Protein AF-A0A821Z5C5-F1 (afdb_monomer_lite)

Organism: NCBI:txid392032

Sequence (138 aa):
SISVCPSSFTCKLNCHLGYRTDSNGCLLCECQSCPPMEQCNKNCPSGYLKDLFGCNICECSDQCPPFSCGLLCPADVGFAKSADDCPLCQCATAKSKPTEYTTSCQSDVHCPPGFRCLNDARNVPMCQAGIIYMIQSL

Structure (mmCIF, N/CA/C/O backbone):
data_AF-A0A821Z5C5-F1
#
_entry.id   AF-A0A821Z5C5-F1
#
loop_
_atom_site.group_PDB
_atom_site.id
_atom_site.type_symbol
_atom_site.label_atom_id
_atom_site.label_alt_id
_atom_site.label_comp_id
_atom_site.label_asym_id
_atom_site.label_entity_id
_atom_site.label_seq_id
_atom_site.pdbx_PDB_ins_code
_atom_site.Cartn_x
_atom_site.Cartn_y
_atom_site.Cartn_z
_atom_site.occupancy
_atom_site.B_iso_or_equiv
_atom_site.auth_seq_id
_atom_site.auth_comp_id
_atom_site.auth_asym_id
_atom_site.auth_atom_id
_atom_site.pdbx_PDB_model_num
ATOM 1 N N . SER A 1 1 ? 16.615 5.576 -41.209 1.00 50.47 1 SER A N 1
ATOM 2 C CA . SER A 1 1 ? 17.753 5.232 -40.338 1.00 50.47 1 SER A CA 1
ATOM 3 C C . SER A 1 1 ? 17.476 3.910 -39.661 1.00 50.47 1 SER A C 1
ATOM 5 O O . SER A 1 1 ? 16.359 3.724 -39.200 1.00 50.47 1 SER A O 1
ATOM 7 N N . ILE A 1 2 ? 18.440 2.990 -39.667 1.00 63.28 2 ILE A N 1
ATOM 8 C CA . ILE A 1 2 ? 18.353 1.702 -38.966 1.00 63.28 2 ILE A CA 1
ATOM 9 C C . ILE A 1 2 ? 18.843 1.950 -37.537 1.00 63.28 2 ILE A C 1
ATOM 11 O O . ILE A 1 2 ? 19.976 2.397 -37.366 1.00 63.28 2 ILE A O 1
ATOM 15 N N . SER A 1 3 ? 18.000 1.725 -36.530 1.00 71.50 3 SER A N 1
ATOM 16 C CA . SER A 1 3 ? 18.431 1.720 -35.131 1.00 71.50 3 SER A CA 1
ATOM 17 C C . SER A 1 3 ? 19.267 0.465 -34.876 1.00 71.50 3 SER A C 1
ATOM 19 O O . SER A 1 3 ? 18.789 -0.655 -35.041 1.00 71.50 3 SER A O 1
ATOM 21 N N . VAL A 1 4 ? 20.540 0.648 -34.516 1.00 84.12 4 VAL A N 1
ATOM 22 C CA . VAL A 1 4 ? 21.459 -0.450 -34.185 1.00 84.12 4 VAL A CA 1
ATOM 23 C C . VAL A 1 4 ? 21.680 -0.449 -32.680 1.00 84.12 4 VAL A C 1
ATOM 25 O O . VAL A 1 4 ? 22.233 0.506 -32.137 1.00 84.12 4 VAL A O 1
ATOM 28 N N . CYS A 1 5 ? 21.260 -1.522 -32.017 1.00 88.00 5 CYS A N 1
ATOM 29 C CA . CYS A 1 5 ? 21.538 -1.737 -30.601 1.00 88.00 5 CYS A CA 1
ATOM 30 C C . CYS A 1 5 ? 22.897 -2.417 -30.388 1.00 88.00 5 CYS A C 1
ATOM 32 O O . CYS A 1 5 ? 23.381 -3.109 -31.289 1.00 88.00 5 CYS A O 1
ATOM 34 N N . PRO A 1 6 ? 23.516 -2.264 -29.200 1.00 86.12 6 PRO A N 1
ATOM 35 C CA . PRO A 1 6 ? 24.702 -3.031 -28.839 1.00 86.12 6 PRO A CA 1
ATOM 36 C C . PRO A 1 6 ? 24.421 -4.530 -28.976 1.00 86.12 6 PRO A C 1
ATOM 38 O O . PRO A 1 6 ? 23.373 -5.014 -28.555 1.00 86.12 6 PRO A O 1
ATOM 41 N N . SER A 1 7 ? 25.369 -5.277 -29.538 1.00 81.56 7 SER A N 1
ATOM 42 C CA . SER A 1 7 ? 25.236 -6.724 -29.755 1.00 81.56 7 SER A CA 1
ATOM 43 C C . SER A 1 7 ? 25.214 -7.547 -28.461 1.00 81.56 7 SER A C 1
ATOM 45 O O . SER A 1 7 ? 24.877 -8.728 -28.498 1.00 81.56 7 SER A O 1
ATOM 47 N N . SER A 1 8 ? 25.562 -6.944 -27.321 1.00 84.06 8 SER A N 1
ATOM 48 C CA . SER A 1 8 ? 25.522 -7.572 -26.001 1.00 84.06 8 SER A CA 1
ATOM 49 C C . SER A 1 8 ? 25.020 -6.585 -24.947 1.00 84.06 8 SER A C 1
ATOM 51 O O . SER A 1 8 ? 25.458 -5.434 -24.910 1.00 84.06 8 SER A O 1
ATOM 53 N N . PHE A 1 9 ? 24.116 -7.051 -24.084 1.00 86.69 9 PHE A N 1
ATOM 54 C CA . PHE A 1 9 ? 23.588 -6.313 -22.940 1.00 86.69 9 PHE A CA 1
ATOM 55 C C . PHE A 1 9 ? 24.048 -6.988 -21.645 1.00 86.69 9 PHE A C 1
ATOM 57 O O . PHE A 1 9 ? 23.667 -8.123 -21.362 1.00 86.69 9 PHE A O 1
ATOM 64 N N . THR A 1 10 ? 24.849 -6.278 -20.848 1.00 88.25 10 THR A N 1
ATOM 65 C CA . THR A 1 10 ? 25.348 -6.758 -19.551 1.00 88.25 10 THR A CA 1
ATOM 66 C C . THR A 1 10 ? 24.855 -5.831 -18.450 1.00 88.25 10 THR A C 1
ATOM 68 O O . THR A 1 10 ? 25.229 -4.661 -18.408 1.00 88.25 10 THR A O 1
ATOM 71 N N . CYS A 1 11 ? 24.046 -6.353 -17.531 1.00 90.19 11 CYS A N 1
ATOM 72 C CA . CYS A 1 11 ? 23.511 -5.606 -16.397 1.00 90.19 11 CYS A CA 1
ATOM 73 C C . CYS A 1 11 ? 23.491 -6.494 -15.146 1.00 90.19 11 CYS A C 1
ATOM 75 O O . CYS A 1 11 ? 23.236 -7.692 -15.239 1.00 90.19 11 CYS A O 1
ATOM 77 N N . LYS A 1 12 ? 23.792 -5.916 -13.976 1.00 94.00 12 LYS A N 1
ATOM 78 C CA . LYS A 1 12 ? 23.777 -6.629 -12.680 1.00 94.00 12 LYS A CA 1
ATOM 79 C C . LYS A 1 12 ? 22.429 -6.547 -11.960 1.00 94.00 12 LYS A C 1
ATOM 81 O O . LYS A 1 12 ? 22.252 -7.203 -10.937 1.00 94.00 12 LYS A O 1
ATOM 86 N N . LEU A 1 13 ? 21.523 -5.697 -12.439 1.00 94.31 13 LEU A N 1
ATOM 87 C CA . LEU A 1 13 ? 20.205 -5.533 -11.837 1.00 94.31 13 LEU A CA 1
ATOM 88 C C . LEU A 1 13 ? 19.348 -6.770 -12.116 1.00 94.31 13 LEU A C 1
ATOM 90 O O . LEU A 1 13 ? 19.524 -7.440 -13.125 1.00 94.31 13 LEU A O 1
ATOM 94 N N . ASN A 1 14 ? 18.413 -7.061 -11.218 1.00 91.56 14 ASN A N 1
ATOM 95 C CA . ASN A 1 14 ? 17.366 -8.048 -11.444 1.00 91.56 14 ASN A CA 1
ATOM 96 C C . ASN A 1 14 ? 16.025 -7.312 -11.393 1.00 91.56 14 ASN A C 1
ATOM 98 O O . ASN A 1 14 ? 15.555 -6.948 -10.315 1.00 91.56 14 ASN A O 1
ATOM 102 N N . CYS A 1 15 ? 15.464 -7.019 -12.564 1.00 91.50 15 CYS A N 1
ATOM 103 C CA . CYS A 1 15 ? 14.266 -6.199 -12.693 1.00 91.50 15 CYS A CA 1
ATOM 104 C C . CYS A 1 15 ? 13.034 -7.079 -12.931 1.00 91.50 15 CYS A C 1
ATOM 106 O O . CYS A 1 15 ? 12.880 -7.652 -14.007 1.00 91.50 15 CYS A O 1
ATOM 108 N N . HIS A 1 16 ? 12.129 -7.141 -11.951 1.00 88.69 16 HIS A N 1
ATOM 109 C CA . HIS A 1 16 ? 10.900 -7.942 -12.037 1.00 88.69 16 HIS A CA 1
ATOM 110 C C . HIS A 1 16 ? 9.960 -7.491 -13.169 1.00 88.69 16 HIS A C 1
ATOM 112 O O . HIS A 1 16 ? 9.319 -8.317 -13.808 1.00 88.69 16 HIS A O 1
ATOM 118 N N . LEU A 1 17 ?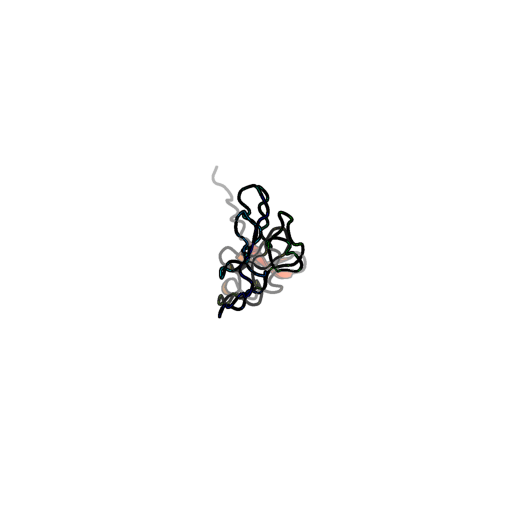 9.929 -6.183 -13.449 1.00 89.62 17 LEU A N 1
ATOM 119 C CA . LEU A 1 17 ? 9.130 -5.570 -14.518 1.00 89.62 17 LEU A CA 1
ATOM 120 C C . LEU A 1 17 ? 9.862 -5.518 -15.872 1.00 89.62 17 LEU A C 1
ATOM 122 O O . LEU A 1 17 ? 9.361 -4.930 -16.826 1.00 89.62 17 LEU A O 1
ATOM 126 N N . GLY A 1 18 ? 11.065 -6.089 -15.955 1.00 90.69 18 GLY A N 1
ATOM 127 C CA . GLY A 1 18 ? 11.957 -5.923 -17.098 1.00 90.69 18 GLY A CA 1
ATOM 128 C C . GLY A 1 18 ? 12.754 -4.615 -17.064 1.00 90.69 18 GLY A C 1
ATOM 129 O O . GLY A 1 18 ? 12.775 -3.889 -16.067 1.00 90.69 18 GLY A O 1
ATOM 130 N N . TYR A 1 19 ? 13.458 -4.340 -18.160 1.00 93.88 19 TYR A N 1
ATOM 131 C CA . TYR A 1 19 ? 14.363 -3.199 -18.304 1.00 93.88 19 TYR A CA 1
ATOM 132 C C . TYR A 1 19 ? 13.751 -2.116 -19.189 1.00 93.88 19 TYR A C 1
ATOM 134 O O . TYR A 1 19 ? 13.005 -2.419 -20.120 1.00 93.88 19 TYR A O 1
ATOM 142 N N . ARG A 1 20 ? 14.110 -0.856 -18.935 1.00 94.56 20 ARG A N 1
ATOM 143 C CA . ARG A 1 20 ? 13.752 0.260 -19.816 1.00 94.56 20 ARG A CA 1
ATOM 144 C C . ARG A 1 20 ? 14.482 0.157 -21.152 1.00 94.56 20 ARG A C 1
ATOM 146 O O . ARG A 1 20 ? 15.555 -0.437 -21.243 1.00 94.56 20 ARG A O 1
ATOM 153 N N . THR A 1 21 ? 13.931 0.811 -22.168 1.00 92.69 21 THR A N 1
ATOM 154 C CA . THR A 1 21 ? 14.574 0.984 -23.473 1.00 92.69 21 THR A CA 1
ATOM 155 C C . THR A 1 21 ? 14.822 2.456 -23.782 1.00 92.69 21 THR A C 1
ATOM 157 O O . THR A 1 21 ? 14.078 3.327 -23.324 1.00 92.69 21 THR A O 1
ATOM 160 N N . ASP A 1 22 ? 15.851 2.740 -24.578 1.00 90.06 22 ASP A N 1
ATOM 161 C CA . ASP A 1 22 ? 16.069 4.062 -25.165 1.00 90.06 22 ASP A CA 1
ATOM 162 C C . ASP A 1 22 ? 15.094 4.349 -26.329 1.00 90.06 22 ASP A C 1
ATOM 164 O O . ASP A 1 22 ? 14.230 3.536 -26.670 1.00 90.06 22 ASP A O 1
ATOM 168 N N . SER A 1 23 ? 15.236 5.515 -26.966 1.00 92.12 23 SER A N 1
ATOM 169 C CA . SER A 1 23 ? 14.416 5.923 -28.118 1.00 92.12 23 SER A CA 1
ATOM 170 C C . SER A 1 23 ? 14.615 5.065 -29.375 1.00 92.12 23 SER A C 1
ATOM 172 O O . SER A 1 23 ? 13.804 5.144 -30.295 1.00 92.12 23 SER A O 1
ATOM 174 N N . ASN A 1 24 ? 15.669 4.250 -29.422 1.00 89.75 24 ASN A N 1
ATOM 175 C CA . ASN A 1 24 ? 15.971 3.321 -30.506 1.00 89.75 24 ASN A CA 1
ATOM 176 C C . ASN A 1 24 ? 15.470 1.894 -30.213 1.00 89.75 24 ASN A C 1
ATOM 178 O O . ASN A 1 24 ? 15.587 1.028 -31.084 1.00 89.75 24 ASN A O 1
ATOM 182 N N . GLY A 1 25 ? 14.910 1.650 -29.020 1.00 89.31 25 GLY A N 1
ATOM 183 C CA . GLY A 1 25 ? 14.450 0.339 -28.556 1.00 89.31 25 GLY A CA 1
ATOM 184 C C . GLY A 1 25 ? 15.536 -0.508 -27.885 1.00 89.31 25 GLY A C 1
ATOM 185 O O . GLY A 1 25 ? 15.314 -1.689 -27.625 1.00 89.31 25 GLY A O 1
ATOM 186 N N . CYS A 1 26 ? 16.706 0.061 -27.597 1.00 92.69 26 CYS A N 1
ATOM 187 C CA . CYS A 1 26 ? 17.820 -0.661 -26.995 1.00 92.69 26 CYS A CA 1
ATOM 188 C C . CYS A 1 26 ? 17.688 -0.705 -25.473 1.00 92.69 26 CYS A C 1
ATOM 190 O O . CYS A 1 26 ? 17.352 0.299 -24.849 1.00 92.69 26 CYS A O 1
ATOM 192 N N . LEU A 1 27 ? 17.968 -1.864 -24.870 1.00 92.56 27 LEU A N 1
ATOM 193 C CA . LEU A 1 27 ? 17.869 -2.059 -23.422 1.00 92.56 27 LEU A CA 1
ATOM 194 C C . LEU A 1 27 ? 18.844 -1.151 -22.663 1.00 92.56 27 LEU A C 1
ATOM 196 O O . LEU A 1 27 ? 20.029 -1.065 -22.986 1.00 92.56 27 LEU A O 1
ATOM 200 N N . LEU A 1 28 ? 18.339 -0.538 -21.602 1.00 93.12 28 LEU A N 1
ATOM 201 C CA . LEU A 1 28 ? 19.092 0.238 -20.627 1.00 93.12 28 LEU A CA 1
ATOM 202 C C . LEU A 1 28 ? 19.243 -0.588 -19.347 1.00 93.12 28 LEU A C 1
ATOM 204 O O . LEU A 1 28 ? 18.351 -1.351 -18.982 1.00 93.12 28 LEU A O 1
ATOM 208 N N . CYS A 1 29 ? 20.358 -0.439 -18.628 1.00 94.31 29 CYS A N 1
ATOM 209 C CA . CYS A 1 29 ? 20.547 -1.077 -17.316 1.00 94.31 29 CYS A CA 1
ATOM 210 C C . CYS A 1 29 ? 19.788 -0.294 -16.227 1.00 94.31 29 CYS A C 1
ATOM 212 O O . CYS A 1 29 ? 20.355 0.171 -15.244 1.00 94.31 29 CYS A O 1
ATOM 214 N N . GLU A 1 30 ? 18.486 -0.126 -16.452 1.00 93.75 30 GLU A N 1
ATOM 215 C CA . GLU A 1 30 ? 17.522 0.583 -15.620 1.00 93.75 30 GLU A CA 1
ATOM 216 C C . GLU A 1 30 ? 16.241 -0.251 -15.568 1.00 93.75 30 GLU A C 1
ATOM 218 O O . GLU A 1 30 ? 15.762 -0.714 -16.605 1.00 93.75 30 GLU A O 1
ATOM 223 N N . CYS A 1 31 ? 15.668 -0.448 -14.380 1.00 94.06 31 CYS A N 1
ATOM 224 C CA . CYS A 1 31 ? 14.430 -1.212 -14.257 1.00 94.06 31 CYS A CA 1
ATOM 225 C C . CYS A 1 31 ? 13.227 -0.415 -14.764 1.00 94.06 31 CYS A C 1
ATOM 227 O O . CYS A 1 31 ? 13.117 0.792 -14.543 1.00 94.06 31 CYS A O 1
ATOM 229 N N . GLN A 1 32 ? 12.304 -1.118 -15.413 1.00 93.44 32 GLN A N 1
ATOM 230 C CA . GLN A 1 32 ? 10.978 -0.595 -15.690 1.00 93.44 32 GLN A CA 1
ATOM 231 C C . GLN A 1 32 ? 10.247 -0.344 -14.364 1.00 93.44 32 GLN A C 1
ATOM 233 O O . GLN A 1 32 ? 10.341 -1.143 -13.431 1.00 93.44 32 GLN A O 1
ATOM 238 N N . SER A 1 33 ? 9.514 0.764 -14.297 1.00 91.75 33 SER A N 1
ATOM 239 C CA . SER A 1 33 ? 8.671 1.127 -13.155 1.00 91.75 33 SER A CA 1
ATOM 240 C C . SER A 1 33 ? 7.200 1.036 -13.539 1.00 91.75 33 SER A C 1
ATOM 242 O O . SER A 1 33 ? 6.850 1.134 -14.721 1.00 91.75 33 SER A O 1
ATOM 244 N N . CYS A 1 34 ? 6.337 0.887 -12.534 1.00 93.25 34 CYS A N 1
ATOM 245 C CA . CYS A 1 34 ? 4.896 0.965 -12.731 1.00 93.25 34 CYS A CA 1
ATOM 246 C C . CYS A 1 34 ? 4.477 2.326 -13.312 1.00 93.25 34 CYS A C 1
ATOM 248 O O . CYS A 1 34 ? 5.109 3.343 -13.002 1.00 93.25 34 CYS A O 1
ATOM 250 N N . PRO A 1 35 ? 3.412 2.365 -14.132 1.00 90.75 35 PRO A N 1
ATOM 251 C CA . PRO A 1 35 ? 2.875 3.615 -14.645 1.00 90.75 35 PRO A CA 1
ATOM 252 C C . PRO A 1 35 ? 2.388 4.524 -13.500 1.00 90.75 35 PRO A C 1
ATOM 254 O O . PRO A 1 35 ? 1.893 4.028 -12.483 1.00 90.75 35 PRO A O 1
ATOM 257 N N . PRO A 1 36 ? 2.526 5.854 -13.641 1.00 91.81 36 PRO A N 1
ATOM 258 C CA . PRO A 1 36 ? 2.082 6.804 -12.628 1.00 91.81 36 PRO A CA 1
ATOM 259 C C . PRO A 1 36 ? 0.552 6.824 -12.507 1.00 91.81 36 PRO A C 1
ATOM 261 O O . PRO A 1 36 ? -0.163 6.683 -13.497 1.00 91.81 36 PRO A O 1
ATOM 264 N N . MET A 1 37 ? 0.050 7.063 -11.293 1.00 92.62 37 MET A N 1
ATOM 265 C CA . MET A 1 37 ? -1.389 7.118 -10.995 1.00 92.62 37 MET A CA 1
ATOM 266 C C . MET A 1 37 ? -1.973 8.538 -10.962 1.00 92.62 37 MET A C 1
ATOM 268 O O . MET A 1 37 ? -3.123 8.702 -10.577 1.00 92.62 37 MET A O 1
ATOM 272 N N . GLU A 1 38 ? -1.226 9.561 -11.384 1.00 92.50 38 GLU A N 1
ATOM 273 C CA . GLU A 1 38 ? -1.620 10.982 -11.290 1.00 92.50 38 GLU A CA 1
ATOM 274 C C . GLU A 1 38 ? -2.973 11.308 -11.955 1.00 92.50 38 GLU A C 1
ATOM 276 O O . GLU A 1 38 ? -3.660 12.239 -11.553 1.00 92.50 38 GLU A O 1
ATOM 281 N N . GLN A 1 39 ? -3.378 10.544 -12.976 1.00 92.50 39 GLN A N 1
ATOM 282 C CA . GLN A 1 39 ? -4.664 10.730 -13.668 1.00 92.50 39 GLN A CA 1
ATOM 283 C C . GLN A 1 39 ? -5.831 9.981 -12.999 1.00 92.50 39 GLN A C 1
ATOM 285 O O . GLN A 1 39 ? -6.973 10.069 -13.455 1.00 92.50 39 GLN A O 1
ATOM 290 N N . CYS A 1 40 ? -5.564 9.218 -11.938 1.00 94.12 40 CYS A N 1
ATOM 291 C CA . CYS A 1 40 ? -6.574 8.470 -11.211 1.00 94.12 40 CYS A CA 1
ATOM 292 C C . CYS A 1 40 ? -7.209 9.333 -10.118 1.00 94.12 40 CYS A C 1
ATOM 294 O O . CYS A 1 40 ? -6.570 9.670 -9.129 1.00 94.12 40 CYS A O 1
ATOM 296 N N . ASN A 1 41 ? -8.501 9.630 -10.264 1.00 94.12 41 ASN A N 1
ATOM 297 C CA . ASN A 1 41 ? -9.259 10.436 -9.297 1.00 94.12 41 ASN A CA 1
ATOM 298 C C . ASN A 1 41 ? -10.088 9.595 -8.308 1.00 94.12 41 ASN A C 1
ATOM 300 O O . ASN A 1 41 ? -10.924 10.133 -7.583 1.00 94.12 41 ASN A O 1
ATOM 304 N N . LYS A 1 42 ? -9.923 8.266 -8.303 1.00 90.44 42 LYS A N 1
ATOM 305 C CA . LYS A 1 42 ? -10.652 7.383 -7.384 1.00 90.44 42 LYS A CA 1
ATOM 306 C C . LYS A 1 42 ? -9.963 7.378 -6.025 1.00 90.44 42 LYS A C 1
ATOM 308 O O . LYS A 1 42 ? -8.755 7.223 -5.958 1.00 90.44 42 LYS A O 1
ATOM 313 N N . ASN A 1 43 ? -10.732 7.483 -4.946 1.00 85.88 43 A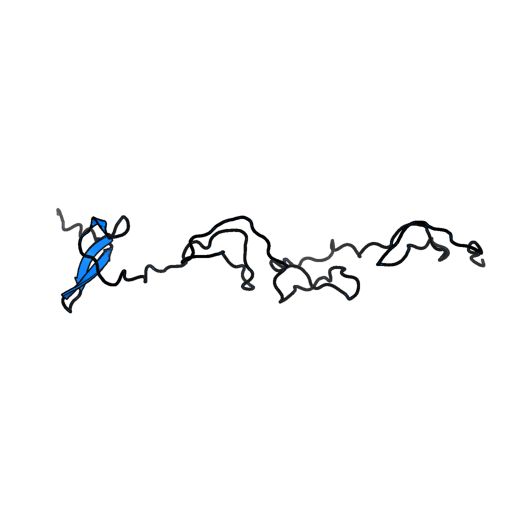SN A N 1
ATOM 314 C CA . ASN A 1 43 ? -10.231 7.248 -3.596 1.00 85.88 43 ASN A CA 1
ATOM 315 C C . ASN A 1 43 ? -10.650 5.844 -3.153 1.00 85.88 43 ASN A C 1
ATOM 317 O O . ASN A 1 43 ? -11.820 5.637 -2.842 1.00 85.88 43 ASN A O 1
ATOM 321 N N . CYS A 1 44 ? -9.710 4.898 -3.148 1.00 85.69 44 CYS A N 1
ATOM 322 C CA . CYS A 1 44 ? -9.957 3.507 -2.772 1.00 85.69 44 CYS A CA 1
ATOM 323 C C . CYS A 1 44 ? -9.388 3.238 -1.363 1.00 85.69 44 CYS A C 1
ATOM 325 O O . CYS A 1 44 ? -8.173 3.060 -1.237 1.00 85.69 44 CYS A O 1
ATOM 327 N N . PRO A 1 45 ? -10.215 3.206 -0.297 1.00 76.00 45 PRO A N 1
ATOM 328 C CA . PRO A 1 45 ? -9.739 3.022 1.079 1.00 76.00 45 PRO A CA 1
ATOM 329 C C . PRO A 1 45 ? -9.076 1.657 1.288 1.00 76.00 45 PRO A C 1
ATOM 331 O O . PRO A 1 45 ? -8.115 1.538 2.043 1.00 76.00 45 PRO A O 1
ATOM 334 N N . SER A 1 46 ? -9.570 0.645 0.577 1.00 77.38 46 SER A N 1
ATOM 335 C CA . SER A 1 46 ? -9.034 -0.721 0.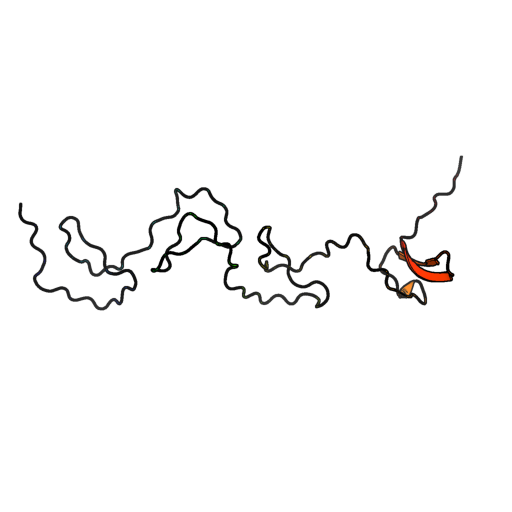556 1.00 77.38 46 SER A CA 1
ATOM 336 C C . SER A 1 46 ? -7.844 -0.896 -0.394 1.00 77.38 46 SER A C 1
ATOM 338 O O . SER A 1 46 ? -7.299 -1.987 -0.530 1.00 77.38 46 SER A O 1
ATOM 340 N N . GLY A 1 47 ? -7.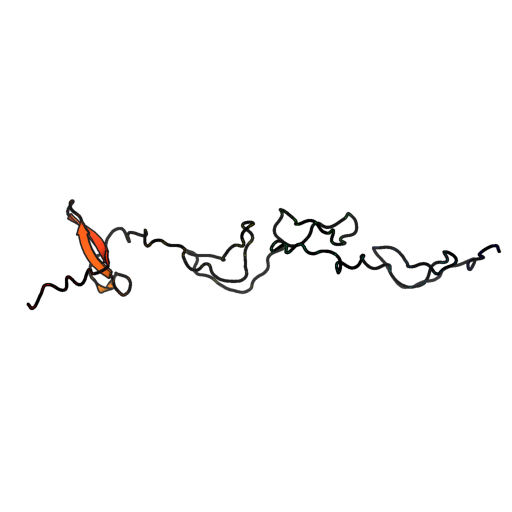405 0.181 -1.046 1.00 85.69 47 GLY A N 1
ATOM 341 C CA . GLY A 1 47 ? -6.345 0.148 -2.044 1.00 85.69 47 GLY A CA 1
ATOM 342 C C . GLY A 1 47 ? -6.838 -0.167 -3.457 1.00 85.69 47 GLY A C 1
ATOM 343 O O . GLY A 1 47 ? -8.029 -0.330 -3.728 1.00 85.69 47 GLY A O 1
ATOM 344 N N . TYR A 1 48 ? -5.882 -0.202 -4.381 1.00 90.81 48 TYR A N 1
ATOM 345 C CA . TYR A 1 48 ? -6.125 -0.369 -5.810 1.00 90.81 48 TYR A CA 1
ATOM 346 C C . TYR A 1 48 ? -5.917 -1.813 -6.252 1.00 90.81 48 TYR A C 1
ATOM 348 O O . TYR A 1 48 ? -5.059 -2.519 -5.715 1.00 90.81 48 TYR A O 1
ATOM 356 N N . LEU A 1 49 ? -6.660 -2.220 -7.278 1.00 91.19 49 LEU A N 1
ATOM 357 C CA . LEU A 1 49 ? -6.420 -3.465 -7.992 1.00 91.19 49 LEU A CA 1
ATOM 358 C C . LEU A 1 49 ? -5.000 -3.454 -8.573 1.00 91.19 49 LEU A C 1
ATOM 360 O O . LEU A 1 49 ? -4.516 -2.413 -9.023 1.00 91.19 49 LEU A O 1
ATOM 364 N N . LYS A 1 50 ? -4.331 -4.606 -8.567 1.00 89.94 50 LYS A N 1
ATOM 365 C CA . LYS A 1 50 ? -2.992 -4.766 -9.138 1.00 89.94 50 LYS A CA 1
ATOM 366 C C . LYS A 1 50 ? -3.036 -5.630 -10.391 1.00 89.94 50 LYS A C 1
ATOM 368 O O . LYS A 1 50 ? -3.800 -6.590 -10.445 1.00 89.94 50 LYS A O 1
ATOM 373 N N . ASP A 1 51 ? -2.211 -5.300 -11.377 1.00 88.19 51 ASP A N 1
ATOM 374 C CA . ASP A 1 51 ? -1.984 -6.163 -12.534 1.00 88.19 51 ASP A CA 1
ATOM 375 C C . ASP A 1 51 ? -1.111 -7.383 -12.174 1.00 88.19 51 ASP A C 1
ATOM 377 O O . ASP A 1 51 ? -0.657 -7.551 -11.038 1.00 88.19 51 ASP A O 1
ATOM 381 N N . LEU A 1 52 ? -0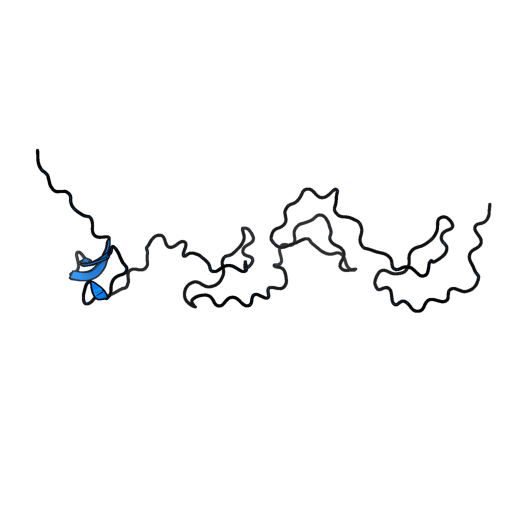.852 -8.240 -13.166 1.00 87.81 52 LEU A N 1
ATOM 382 C CA . LEU A 1 52 ? -0.008 -9.437 -13.024 1.00 87.81 52 LEU A CA 1
ATOM 383 C C . LEU A 1 52 ? 1.440 -9.123 -12.612 1.00 87.81 52 LEU A C 1
ATOM 385 O O . LEU A 1 52 ? 2.160 -10.020 -12.181 1.00 87.81 52 LEU A O 1
ATOM 389 N N . PHE A 1 53 ? 1.859 -7.868 -12.744 1.00 86.88 53 PHE A N 1
ATOM 390 C CA . PHE A 1 53 ? 3.184 -7.381 -12.401 1.00 86.88 53 PHE A CA 1
ATOM 391 C C . PHE A 1 53 ? 3.207 -6.619 -11.060 1.00 86.88 53 PHE A C 1
ATOM 393 O O . PHE A 1 53 ? 4.252 -6.125 -10.636 1.00 86.88 53 PHE A O 1
ATOM 400 N N . GLY A 1 54 ? 2.066 -6.530 -10.365 1.00 87.81 54 GLY A N 1
ATOM 401 C CA . GLY A 1 54 ? 1.925 -5.863 -9.072 1.00 87.81 54 GLY A CA 1
ATOM 402 C C . GLY A 1 54 ? 1.723 -4.344 -9.146 1.00 87.81 54 GLY A C 1
ATOM 403 O O . GLY A 1 54 ? 1.694 -3.685 -8.095 1.00 87.81 54 GLY A O 1
ATOM 404 N N . CYS A 1 55 ? 1.566 -3.782 -10.347 1.00 92.38 55 CYS A N 1
ATOM 405 C CA . CYS A 1 55 ? 1.323 -2.361 -10.562 1.00 92.38 55 CYS A CA 1
ATOM 406 C C . CYS A 1 55 ? -0.144 -2.011 -10.334 1.00 92.38 55 CYS A C 1
ATOM 408 O O . CYS A 1 55 ? -1.038 -2.761 -10.713 1.00 92.38 55 CYS A O 1
ATOM 410 N N . ASN A 1 56 ? -0.400 -0.862 -9.710 1.00 93.69 56 ASN A N 1
ATOM 411 C CA . ASN A 1 56 ? -1.763 -0.424 -9.434 1.00 93.69 56 ASN A CA 1
ATOM 412 C C . ASN A 1 56 ? -2.490 -0.028 -10.730 1.00 93.69 56 ASN A C 1
ATOM 414 O O . ASN A 1 56 ? -1.954 0.702 -11.563 1.00 93.69 56 ASN A O 1
ATOM 418 N N . ILE A 1 57 ? -3.742 -0.451 -10.840 1.00 93.25 57 ILE A N 1
ATOM 419 C CA . ILE A 1 57 ? -4.705 -0.068 -11.869 1.00 93.25 57 ILE A CA 1
ATOM 420 C C . ILE A 1 57 ? -5.671 0.942 -11.228 1.00 93.25 57 ILE A C 1
ATOM 422 O O . ILE A 1 57 ? -5.918 0.880 -10.025 1.00 93.25 57 ILE A O 1
ATOM 426 N N . CYS A 1 58 ? -6.231 1.890 -11.989 1.00 94.38 58 CYS A N 1
ATOM 427 C CA . CYS A 1 58 ? -7.201 2.872 -11.467 1.00 94.38 58 CYS A CA 1
ATOM 428 C C . CYS A 1 58 ? -8.599 2.257 -11.219 1.00 94.38 58 CYS A C 1
ATOM 430 O O . CYS A 1 58 ? -9.640 2.728 -11.693 1.00 94.38 58 CYS A O 1
ATOM 432 N N 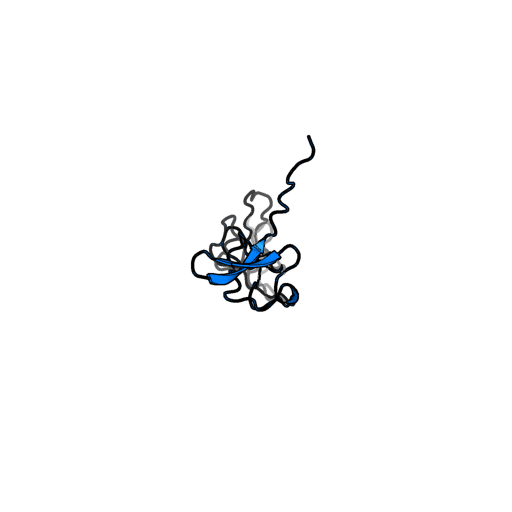. GLU A 1 59 ? -8.627 1.170 -10.461 1.00 91.25 59 GLU A N 1
ATOM 433 C CA . GLU A 1 59 ? -9.798 0.417 -10.038 1.00 91.25 59 GLU A CA 1
ATOM 434 C C . GLU A 1 59 ? -9.624 0.048 -8.567 1.00 91.25 59 GLU A C 1
ATOM 436 O O . GLU A 1 59 ? -8.511 -0.249 -8.130 1.00 91.25 59 GLU A O 1
ATOM 441 N N . CYS A 1 60 ? -10.700 0.128 -7.785 1.00 88.31 60 CYS A N 1
ATOM 442 C CA . CYS A 1 60 ? -10.633 -0.218 -6.371 1.00 88.31 60 CYS A CA 1
ATOM 443 C C . CYS A 1 60 ? -10.625 -1.736 -6.215 1.00 88.31 60 CYS A C 1
ATOM 445 O O . CYS A 1 60 ? -11.312 -2.443 -6.947 1.00 88.31 60 CYS A O 1
ATOM 447 N N . SER A 1 61 ? -9.831 -2.222 -5.267 1.00 85.62 61 SER A N 1
ATOM 448 C CA . SER A 1 61 ? -9.854 -3.625 -4.874 1.00 85.62 61 SER A CA 1
ATOM 449 C C . SER A 1 61 ? -11.021 -3.872 -3.920 1.00 85.62 61 SER A C 1
ATOM 451 O O . SER A 1 61 ? -11.151 -3.163 -2.923 1.00 85.62 61 SER A O 1
ATOM 453 N N . ASP A 1 62 ? -11.810 -4.915 -4.179 1.00 82.12 62 ASP A N 1
ATOM 454 C CA . ASP A 1 62 ? -12.804 -5.428 -3.222 1.00 82.12 62 ASP A CA 1
ATOM 455 C C . ASP A 1 62 ? -12.149 -6.228 -2.081 1.00 82.12 62 ASP A C 1
ATOM 457 O O . ASP A 1 62 ? -12.780 -6.551 -1.078 1.00 82.12 62 ASP A O 1
ATOM 461 N N . GLN A 1 63 ? -10.867 -6.578 -2.231 1.00 81.75 63 GLN A N 1
ATOM 462 C CA . GLN A 1 63 ? -10.093 -7.256 -1.198 1.00 81.75 63 GLN A CA 1
ATOM 463 C C . GLN A 1 63 ? -9.375 -6.239 -0.323 1.00 81.75 63 GLN A C 1
ATOM 465 O O . GLN A 1 63 ? -8.699 -5.339 -0.831 1.00 81.75 63 GLN A O 1
ATOM 470 N N . CYS A 1 64 ? -9.466 -6.442 0.989 1.00 80.81 64 CYS A N 1
ATOM 471 C CA . CYS A 1 64 ? -8.728 -5.647 1.953 1.00 80.81 64 CYS A CA 1
ATOM 472 C C . CYS A 1 64 ? -7.217 -5.816 1.774 1.00 80.81 64 CYS A C 1
ATOM 474 O O . CYS A 1 64 ? -6.743 -6.926 1.507 1.00 80.81 64 CYS A O 1
ATOM 476 N N . PRO A 1 65 ? -6.439 -4.740 1.968 1.00 76.69 65 PRO A N 1
ATOM 477 C CA . PRO A 1 65 ? -4.995 -4.834 1.914 1.00 76.69 65 PRO A CA 1
ATOM 478 C C . PRO A 1 65 ? -4.489 -5.694 3.084 1.00 76.69 65 PRO A C 1
ATOM 480 O O . PRO A 1 65 ? -5.181 -5.819 4.103 1.00 76.69 65 PRO A O 1
ATOM 483 N N . PRO A 1 66 ? -3.274 -6.264 2.986 1.00 81.00 66 PRO A N 1
ATOM 484 C CA . PRO A 1 66 ? -2.637 -6.929 4.115 1.00 81.00 66 PRO A CA 1
ATOM 485 C C . PRO A 1 66 ? -2.638 -6.004 5.335 1.00 81.00 66 PRO A C 1
ATOM 487 O O . PRO A 1 66 ? -2.079 -4.907 5.295 1.00 81.00 66 PRO A O 1
ATOM 490 N N . PHE A 1 67 ? -3.297 -6.434 6.409 1.00 81.38 67 PHE A N 1
ATOM 491 C CA . PHE A 1 67 ? -3.495 -5.611 7.594 1.00 81.38 67 PHE A CA 1
ATOM 492 C C . PHE A 1 67 ? -2.533 -6.027 8.704 1.00 81.38 67 PHE A C 1
ATOM 494 O O . PHE A 1 67 ? -2.618 -7.135 9.231 1.00 81.38 67 PHE A O 1
ATOM 501 N N . SER A 1 68 ? -1.652 -5.104 9.081 1.00 85.50 68 SER A N 1
ATOM 502 C CA . SER A 1 68 ? -0.754 -5.232 10.228 1.00 85.50 68 SER A CA 1
ATOM 503 C C . SER A 1 68 ? -0.875 -3.972 11.073 1.00 85.50 68 SER A C 1
ATOM 505 O O . SER A 1 68 ? -0.527 -2.883 10.624 1.00 85.50 68 SER A O 1
ATOM 507 N N . CYS A 1 69 ? -1.367 -4.109 12.300 1.00 85.25 69 CYS A N 1
ATOM 508 C CA . CYS A 1 69 ? -1.541 -2.999 13.229 1.00 85.25 69 CYS A CA 1
ATOM 509 C C . CYS A 1 69 ? -1.104 -3.457 14.622 1.00 85.25 69 CYS A C 1
ATOM 511 O O . CYS A 1 69 ? -1.572 -4.477 15.118 1.00 85.25 69 CYS A O 1
ATOM 513 N N . GLY A 1 70 ? -0.188 -2.714 15.248 1.00 89.50 70 GLY A N 1
ATOM 514 C CA . GLY A 1 70 ? 0.308 -3.010 16.600 1.00 89.50 70 GLY A CA 1
ATOM 515 C C . GLY A 1 70 ? -0.607 -2.512 17.724 1.00 89.50 70 GLY A C 1
ATOM 516 O O . GLY A 1 70 ? -0.240 -2.594 18.892 1.00 89.50 70 GLY A O 1
ATOM 517 N N . LEU A 1 71 ? -1.765 -1.944 17.381 1.00 90.00 71 LEU A N 1
ATOM 518 C CA . LEU A 1 71 ? -2.728 -1.430 18.345 1.00 90.00 71 LEU A CA 1
ATOM 519 C C . LEU A 1 71 ? -3.501 -2.594 18.977 1.00 90.00 71 LEU A C 1
ATOM 521 O O . LEU A 1 71 ? -4.048 -3.438 18.272 1.00 90.00 71 LEU A O 1
ATOM 525 N N . LEU A 1 72 ? -3.574 -2.615 20.306 1.00 86.12 72 LEU A N 1
ATOM 526 C CA . LEU A 1 72 ? -4.416 -3.547 21.051 1.00 86.12 72 LEU A CA 1
ATOM 527 C C . LEU A 1 72 ? -5.746 -2.861 21.361 1.00 86.12 72 LEU A C 1
ATOM 529 O O . LEU A 1 72 ? -5.778 -1.868 22.086 1.00 86.12 72 LEU A O 1
ATOM 533 N N . CYS A 1 73 ? -6.832 -3.393 20.810 1.00 85.19 73 CYS A N 1
ATOM 534 C CA . CYS A 1 73 ? -8.186 -2.927 21.094 1.00 85.19 73 CYS A CA 1
ATOM 535 C C . CYS A 1 73 ? -8.884 -3.860 22.094 1.00 85.19 73 CYS A C 1
ATOM 537 O O . CYS A 1 73 ? -8.543 -5.047 22.143 1.00 85.19 73 CYS A O 1
ATOM 539 N N . PRO A 1 74 ? -9.860 -3.359 22.878 1.00 84.06 74 PRO A N 1
ATOM 540 C CA . PRO A 1 74 ? -10.703 -4.207 23.718 1.00 84.06 74 PRO A CA 1
ATOM 541 C C . PRO A 1 74 ? -11.332 -5.337 22.893 1.00 84.06 74 PRO A C 1
ATOM 543 O O . PRO A 1 74 ? -11.771 -5.109 21.761 1.00 84.06 74 PRO A O 1
ATOM 546 N N . ALA A 1 75 ? -11.337 -6.558 23.435 1.00 74.69 75 ALA A N 1
ATOM 547 C CA . ALA A 1 75 ? -11.748 -7.762 22.707 1.00 74.69 75 ALA A CA 1
ATOM 548 C C . ALA A 1 75 ? -13.226 -7.734 22.276 1.00 74.69 75 ALA A C 1
ATOM 550 O O . ALA A 1 75 ? -13.593 -8.350 21.282 1.00 74.69 75 ALA A O 1
ATOM 551 N N . ASP A 1 76 ? -14.049 -6.999 23.017 1.00 77.75 76 ASP A N 1
ATOM 552 C CA . ASP A 1 76 ? -15.468 -6.751 22.780 1.00 77.75 76 ASP A CA 1
ATOM 553 C C . ASP A 1 76 ? -15.733 -5.747 21.645 1.00 77.75 76 ASP A C 1
ATOM 555 O O . ASP A 1 76 ? -16.821 -5.743 21.072 1.00 77.75 76 ASP A O 1
ATOM 559 N N . VAL A 1 77 ? -14.740 -4.930 21.273 1.00 83.06 77 VAL A N 1
ATOM 560 C CA . VAL A 1 77 ? -14.917 -3.828 20.313 1.00 83.06 77 VAL A CA 1
ATOM 561 C C . VAL A 1 77 ? -14.119 -4.026 19.020 1.00 83.06 77 VAL A C 1
ATOM 563 O O . VAL A 1 77 ? -14.628 -3.771 17.929 1.00 83.06 77 VAL A O 1
ATOM 566 N N . GLY A 1 78 ? -12.874 -4.499 19.119 1.00 85.88 78 GLY A N 1
ATOM 567 C CA . GLY A 1 78 ? -12.008 -4.743 17.964 1.00 85.88 78 GLY A CA 1
ATOM 568 C C . GLY A 1 78 ? -11.624 -3.482 17.171 1.00 85.88 78 GLY A C 1
ATOM 569 O O . GLY A 1 78 ? -11.615 -2.359 17.686 1.00 85.88 78 GLY A O 1
ATOM 570 N N . PHE A 1 79 ? -11.254 -3.678 15.902 1.00 89.62 79 PHE A N 1
ATOM 571 C CA . PHE A 1 79 ? -10.837 -2.609 14.990 1.00 89.62 79 PHE A CA 1
ATOM 572 C C . PHE A 1 79 ? -12.024 -1.956 14.277 1.00 89.62 79 PHE A C 1
ATOM 574 O O . PHE A 1 79 ? -12.985 -2.620 13.887 1.00 89.62 79 PHE A O 1
ATOM 581 N N . ALA A 1 80 ? -11.923 -0.648 14.054 1.00 88.81 80 ALA A N 1
ATOM 582 C CA . ALA A 1 80 ? -12.807 0.092 13.169 1.00 88.81 80 ALA A CA 1
ATOM 583 C C . ALA A 1 80 ? -12.683 -0.442 11.739 1.00 88.81 80 ALA A C 1
ATOM 585 O O . ALA A 1 80 ? -11.650 -0.990 11.358 1.00 88.81 80 ALA A O 1
ATOM 586 N N . LYS A 1 81 ? -13.730 -0.248 10.936 1.00 85.19 81 LYS A N 1
ATOM 587 C CA . LYS A 1 81 ? -13.758 -0.672 9.536 1.00 85.19 81 LYS A CA 1
ATOM 588 C C . LYS A 1 81 ? -14.052 0.491 8.592 1.00 85.19 81 LYS A C 1
ATOM 590 O O . LYS A 1 81 ? -14.738 1.440 8.980 1.00 85.19 81 LYS A O 1
ATOM 595 N N . SER A 1 82 ? -13.525 0.419 7.370 1.00 79.94 82 SER A N 1
ATOM 596 C CA . SER A 1 82 ? -13.836 1.342 6.273 1.00 79.94 82 SER A CA 1
ATOM 597 C C . SER A 1 82 ? -15.249 1.100 5.717 1.00 79.94 82 SER A C 1
ATOM 599 O O . SER A 1 82 ? -15.970 0.211 6.172 1.00 79.94 82 SER A O 1
ATOM 601 N N . ALA A 1 83 ? -15.662 1.897 4.724 1.00 81.00 83 ALA A N 1
ATOM 602 C CA . ALA A 1 83 ? -16.927 1.687 4.011 1.00 81.00 83 ALA A CA 1
ATOM 603 C C . ALA A 1 83 ? -16.984 0.334 3.275 1.00 81.00 83 ALA A C 1
ATOM 605 O O . ALA A 1 83 ? -18.065 -0.220 3.106 1.00 81.00 83 ALA A O 1
ATOM 606 N N . ASP A 1 84 ? -15.821 -0.207 2.915 1.00 76.69 84 ASP A N 1
ATOM 607 C CA . ASP A 1 84 ? -15.650 -1.485 2.217 1.00 76.69 84 ASP A CA 1
ATOM 608 C C . ASP A 1 84 ? -15.393 -2.651 3.200 1.00 76.69 84 ASP A C 1
ATOM 610 O O . ASP A 1 84 ? -14.834 -3.676 2.828 1.00 76.69 84 ASP A O 1
ATOM 614 N N . ASP A 1 85 ? -15.747 -2.476 4.480 1.00 80.00 85 ASP A N 1
ATOM 615 C CA . ASP A 1 85 ? -15.594 -3.456 5.572 1.00 80.00 85 ASP A CA 1
ATOM 616 C C . ASP A 1 85 ? -14.138 -3.868 5.893 1.00 80.00 85 ASP A C 1
ATOM 618 O O . ASP A 1 85 ? -13.894 -4.847 6.602 1.00 80.00 85 ASP A O 1
ATOM 622 N N . CYS A 1 86 ? -13.148 -3.085 5.454 1.00 84.75 86 CYS A N 1
ATOM 623 C CA . CYS A 1 86 ? -11.740 -3.375 5.722 1.00 84.75 86 CYS A CA 1
ATOM 624 C C . CYS A 1 86 ? -11.254 -2.808 7.056 1.00 84.75 86 CYS A C 1
ATOM 626 O O . CYS A 1 86 ? -11.615 -1.681 7.402 1.00 84.75 86 CYS A O 1
ATOM 628 N N . PRO A 1 87 ? -10.411 -3.547 7.804 1.00 86.00 87 PRO A N 1
ATOM 629 C CA . PRO A 1 87 ? -9.927 -3.104 9.104 1.00 86.00 87 PRO A CA 1
ATOM 630 C C . PRO A 1 87 ? -9.060 -1.846 8.978 1.00 86.00 87 PRO A C 1
ATOM 632 O O . PRO A 1 87 ? -8.163 -1.752 8.141 1.00 86.00 87 PRO A O 1
ATOM 635 N N . LEU A 1 88 ? -9.323 -0.881 9.850 1.00 85.75 88 LEU A N 1
ATOM 636 C CA . LEU A 1 88 ? -8.559 0.345 10.026 1.00 85.75 88 LEU A CA 1
ATOM 637 C C . LEU A 1 88 ? -7.730 0.224 11.306 1.00 85.75 88 LEU A C 1
ATOM 639 O O . LEU A 1 88 ? -8.172 -0.375 12.285 1.00 85.75 88 LEU A O 1
ATOM 643 N N . CYS A 1 89 ? -6.532 0.815 11.331 1.00 89.00 89 CYS A N 1
ATOM 644 C CA . CYS A 1 89 ? -5.660 0.801 12.514 1.00 89.00 89 CYS A CA 1
ATOM 645 C C . CYS A 1 89 ? -6.128 1.836 13.555 1.00 89.00 89 CYS A C 1
ATOM 647 O O . CYS A 1 89 ? -5.438 2.790 13.898 1.00 89.00 89 CYS A O 1
ATOM 649 N N . GLN A 1 90 ? -7.364 1.653 14.006 1.00 88.88 90 GLN A N 1
ATOM 650 C CA . GLN A 1 90 ? -8.082 2.446 14.987 1.00 88.88 90 GLN A CA 1
ATOM 651 C C . GLN A 1 90 ? -9.062 1.500 15.682 1.00 88.88 90 GLN A C 1
ATOM 653 O O . GLN A 1 90 ? -9.683 0.678 15.012 1.00 88.88 90 GLN A O 1
ATOM 658 N N . CYS A 1 91 ? -9.229 1.595 17.000 1.00 88.56 91 CYS A N 1
ATOM 659 C CA . CYS A 1 91 ? -10.273 0.815 17.662 1.00 88.56 91 CYS A CA 1
ATOM 660 C C . CYS A 1 91 ? -11.641 1.315 17.221 1.00 88.56 91 CYS A C 1
ATOM 662 O O . CYS A 1 91 ? -11.850 2.527 17.097 1.00 88.56 91 CYS A O 1
ATOM 664 N N . ALA A 1 92 ? -12.573 0.394 16.981 1.00 86.00 92 ALA A N 1
ATOM 665 C CA . ALA A 1 92 ? -13.944 0.808 16.760 1.00 86.00 92 ALA A CA 1
ATOM 666 C C . ALA A 1 92 ? -14.373 1.615 17.991 1.00 86.00 92 ALA A C 1
ATOM 668 O O . ALA A 1 92 ? -14.121 1.244 19.133 1.00 86.00 92 ALA A O 1
ATOM 669 N N . THR A 1 93 ? -14.958 2.783 17.782 1.00 74.75 93 THR A N 1
ATOM 670 C CA . THR A 1 93 ? -15.815 3.334 18.820 1.00 74.75 93 THR A CA 1
ATOM 671 C C . THR A 1 93 ? -17.097 2.552 18.672 1.00 74.75 93 THR A C 1
ATOM 673 O O . THR A 1 93 ? -17.607 2.430 17.554 1.00 74.75 93 THR A O 1
ATOM 676 N N . ALA A 1 94 ? -17.572 1.929 19.748 1.00 59.34 94 ALA A N 1
ATOM 677 C CA . ALA A 1 94 ? -18.823 1.203 19.690 1.00 59.34 94 ALA A CA 1
ATOM 678 C C . ALA A 1 94 ? -19.865 2.117 19.024 1.00 59.34 94 ALA A C 1
ATOM 680 O O . ALA A 1 94 ? -20.309 3.107 19.605 1.00 59.34 94 ALA A O 1
ATOM 681 N N . LYS A 1 95 ? -20.305 1.771 17.806 1.00 50.22 95 LYS A N 1
ATOM 682 C CA . LYS A 1 95 ? -21.614 2.195 17.300 1.00 50.22 95 LYS A CA 1
ATOM 683 C C . LYS A 1 95 ? -22.687 1.435 18.081 1.00 50.22 95 LYS A C 1
ATOM 685 O O . LYS A 1 95 ? -23.653 0.938 17.515 1.00 50.22 95 LYS A O 1
ATOM 690 N N . SER A 1 96 ? -22.532 1.326 19.395 1.00 45.34 96 SER A N 1
ATOM 691 C CA . SER A 1 96 ? -23.632 1.022 20.263 1.00 45.34 96 SER A CA 1
ATOM 692 C C . SER A 1 96 ? -24.477 2.293 20.277 1.00 45.34 96 SER A C 1
ATOM 694 O O . SER A 1 96 ? -24.244 3.224 21.046 1.00 45.34 96 SER A O 1
ATOM 696 N N . LYS A 1 97 ? -25.573 2.283 19.514 1.00 39.97 97 LYS A N 1
ATOM 697 C CA . LYS A 1 97 ? -26.831 2.566 20.211 1.00 39.97 97 LYS A CA 1
ATOM 698 C C . LYS A 1 97 ? -26.724 1.783 21.527 1.00 39.97 97 LYS A C 1
ATOM 700 O O . LYS A 1 97 ? -26.420 0.596 21.421 1.00 39.97 97 LYS A O 1
ATOM 705 N N . PRO A 1 98 ? -26.820 2.392 22.719 1.00 39.50 98 PRO A N 1
ATOM 706 C CA . PRO A 1 98 ? -26.647 1.651 23.959 1.00 39.50 98 PRO A CA 1
ATOM 707 C C . PRO A 1 98 ? -27.727 0.570 23.972 1.00 39.50 98 PRO A C 1
ATOM 709 O O . PRO A 1 98 ? -28.913 0.824 24.154 1.00 39.50 98 PRO A O 1
ATOM 712 N N . THR A 1 99 ? -27.342 -0.627 23.568 1.00 48.31 99 THR A N 1
ATOM 713 C CA . THR A 1 99 ? -28.166 -1.829 23.497 1.00 48.31 99 THR A CA 1
ATOM 714 C C . THR A 1 99 ? -27.280 -2.994 23.917 1.00 48.31 99 THR A C 1
ATOM 716 O O . THR A 1 99 ? -27.331 -4.076 23.359 1.00 48.31 99 THR A O 1
ATOM 719 N N . GLU A 1 100 ? -26.464 -2.735 24.931 1.00 46.19 100 GLU A N 1
ATOM 720 C CA . GLU A 1 100 ? -26.089 -3.703 25.948 1.00 46.19 100 GLU A CA 1
ATOM 721 C C . GLU A 1 100 ? -26.711 -3.141 27.230 1.00 46.19 100 GLU A C 1
ATOM 723 O O . GLU A 1 100 ? -26.147 -2.310 27.930 1.00 46.19 100 GLU A O 1
ATOM 728 N N . TYR A 1 101 ? -28.015 -3.341 27.418 1.00 53.72 101 TYR A N 1
ATOM 729 C CA . TYR A 1 101 ? -28.487 -4.269 28.445 1.00 53.72 101 TYR A CA 1
ATOM 730 C C . TYR A 1 101 ? -27.350 -5.108 29.045 1.00 53.72 101 TYR A C 1
ATOM 732 O O . TYR A 1 101 ? -27.162 -6.266 28.687 1.00 53.72 101 TYR A O 1
ATOM 740 N N . THR A 1 102 ? -26.601 -4.532 29.986 1.00 49.59 102 THR A N 1
ATOM 741 C CA . THR A 1 102 ? -25.975 -5.330 31.037 1.00 49.59 102 THR A CA 1
ATOM 742 C C . THR A 1 102 ? -27.111 -6.069 31.746 1.00 49.59 102 THR A C 1
ATOM 744 O O . THR A 1 102 ? -27.960 -5.465 32.401 1.00 49.59 102 THR A O 1
ATOM 747 N N . THR A 1 103 ? -27.214 -7.376 31.507 1.00 59.53 103 THR A N 1
ATOM 748 C CA . THR A 1 103 ? -28.439 -8.169 31.713 1.00 59.53 103 THR A CA 1
ATOM 749 C C . THR A 1 103 ? -28.819 -8.422 33.174 1.00 59.53 103 THR A C 1
ATOM 751 O O . THR A 1 103 ? -29.776 -9.145 33.431 1.00 59.53 103 THR A O 1
ATOM 754 N N . SER A 1 104 ? -28.087 -7.870 34.137 1.00 66.12 104 SER A N 1
ATOM 755 C CA . SER A 1 104 ? -28.454 -7.851 35.552 1.00 66.12 104 SER A CA 1
ATOM 756 C C . SER A 1 104 ? -27.487 -6.936 36.291 1.00 66.12 104 SER A C 1
ATOM 758 O O . SER A 1 104 ? -26.274 -7.106 36.173 1.00 66.12 104 SER A O 1
ATOM 760 N N . CYS A 1 105 ? -27.993 -5.964 37.041 1.00 76.88 105 CYS A N 1
ATOM 761 C CA . CYS A 1 105 ? -27.188 -5.135 37.934 1.00 76.88 105 CYS A CA 1
ATOM 762 C C . CYS A 1 105 ? -27.561 -5.434 39.390 1.00 76.88 105 CYS A C 1
ATOM 764 O O . CYS A 1 105 ? -28.701 -5.765 39.701 1.00 76.88 105 CYS A O 1
ATOM 766 N N . GLN A 1 106 ? -26.594 -5.332 40.299 1.00 80.19 106 GLN A N 1
ATOM 767 C CA . GLN A 1 106 ? -26.839 -5.504 41.739 1.00 80.19 106 GLN A CA 1
ATOM 768 C C . GLN A 1 106 ? -26.857 -4.161 42.479 1.00 80.19 106 GLN A C 1
ATOM 770 O O . GLN A 1 106 ? -27.454 -4.048 43.545 1.00 80.19 106 GLN A O 1
ATOM 775 N N . SER A 1 107 ? -26.194 -3.144 41.923 1.00 78.75 107 SER A N 1
ATOM 776 C CA . SER A 1 107 ? -26.105 -1.791 42.478 1.00 78.75 107 SER A CA 1
ATOM 777 C C . SER A 1 107 ? -25.566 -0.803 41.436 1.00 78.75 107 SER A C 1
ATOM 779 O O . SER A 1 107 ? -24.978 -1.217 40.436 1.00 78.75 107 SER A O 1
ATOM 781 N N . ASP A 1 108 ? -25.732 0.500 41.691 1.00 80.56 108 ASP A N 1
ATOM 782 C CA . ASP A 1 108 ? -25.338 1.595 40.784 1.00 80.56 108 ASP A CA 1
ATOM 783 C C . ASP A 1 108 ? -23.842 1.573 40.402 1.00 80.56 108 ASP A C 1
ATOM 785 O O . ASP A 1 108 ? -23.487 1.958 39.293 1.00 80.56 108 ASP A O 1
ATOM 789 N N . VAL A 1 109 ? -22.961 1.062 41.273 1.00 77.06 109 VAL A N 1
ATOM 790 C CA . VAL A 1 109 ? -21.510 0.943 41.000 1.00 77.06 109 VAL A CA 1
ATOM 791 C C . VAL A 1 109 ? -21.165 -0.059 39.894 1.00 77.06 109 VAL A C 1
ATOM 793 O O . VAL A 1 109 ? -20.068 0.001 39.347 1.00 77.06 109 VAL A O 1
ATOM 796 N N . HIS A 1 110 ? -22.087 -0.962 39.551 1.00 78.06 110 HIS A N 1
ATOM 797 C CA . HIS A 1 110 ? -21.926 -1.920 38.453 1.00 78.06 110 HIS A CA 1
ATOM 798 C C . HIS A 1 110 ? -22.459 -1.383 37.115 1.00 78.06 110 HIS A C 1
ATOM 800 O O . HIS A 1 110 ? -22.448 -2.105 36.119 1.00 78.06 110 HIS A O 1
ATOM 806 N N . CYS A 1 111 ? -22.944 -0.138 37.085 1.00 74.88 111 CYS A N 1
ATOM 807 C CA . CYS A 1 111 ? -23.442 0.507 35.878 1.00 74.88 111 CYS A CA 1
ATOM 808 C C . CYS A 1 111 ? -22.415 1.494 35.293 1.00 74.88 111 CYS A C 1
ATOM 810 O O . CYS A 1 111 ? -21.645 2.106 36.038 1.00 74.88 111 CYS A O 1
ATOM 812 N N . PRO A 1 112 ? -22.406 1.689 33.960 1.00 72.62 112 PRO A N 1
ATOM 813 C CA . PRO A 1 112 ? -21.600 2.726 33.324 1.00 72.62 112 PRO A CA 1
ATOM 814 C C . PRO A 1 112 ? -21.932 4.131 33.862 1.00 72.62 112 PRO A C 1
ATOM 816 O O . PRO A 1 112 ? -23.064 4.374 34.294 1.00 72.62 112 PRO A O 1
ATOM 819 N N . PRO A 1 113 ? -20.999 5.099 33.785 1.00 72.69 113 PRO A N 1
ATOM 820 C CA . PRO A 1 113 ? -21.267 6.482 34.173 1.00 72.69 113 PRO A CA 1
ATOM 821 C C . PRO A 1 113 ? -22.519 7.048 33.478 1.00 72.69 113 PRO A C 1
ATOM 823 O O . PRO A 1 113 ? -22.648 6.968 32.258 1.00 72.69 113 PRO A O 1
ATOM 826 N N . GLY A 1 114 ? -23.444 7.625 34.254 1.00 71.94 114 GLY A N 1
ATOM 827 C CA . GLY A 1 114 ? -24.724 8.158 33.755 1.00 71.94 114 GLY A CA 1
ATOM 828 C C . GLY A 1 114 ? -25.897 7.164 33.757 1.00 71.94 114 GLY A C 1
ATOM 829 O O . GLY A 1 114 ? -27.023 7.540 33.425 1.00 71.94 114 GLY A O 1
ATOM 830 N N . PHE A 1 115 ? -25.665 5.918 34.175 1.00 80.31 115 PHE A N 1
ATOM 831 C CA . PHE A 1 115 ? -26.684 4.877 34.299 1.00 80.31 115 PHE A CA 1
ATOM 832 C C . PHE A 1 115 ? -26.876 4.476 35.764 1.00 80.31 115 PHE A C 1
ATOM 834 O O . PHE A 1 115 ? -25.957 4.561 36.574 1.00 80.31 115 PHE A O 1
ATOM 841 N N . ARG A 1 116 ? -28.093 4.050 36.105 1.00 83.62 116 ARG A N 1
ATOM 842 C CA . ARG A 1 116 ? -28.482 3.577 37.439 1.00 83.62 116 ARG A CA 1
ATOM 843 C C . ARG A 1 116 ? -29.085 2.188 37.348 1.00 83.62 116 ARG A C 1
ATOM 845 O O . ARG A 1 116 ? -29.680 1.842 36.329 1.00 83.62 116 ARG A O 1
ATOM 852 N N . CYS A 1 117 ? -28.954 1.415 38.414 1.00 83.81 117 CYS A N 1
ATOM 853 C CA . CYS A 1 117 ? -29.542 0.093 38.505 1.00 83.81 117 CYS A CA 1
ATOM 854 C C . CYS A 1 117 ? -31.030 0.202 38.864 1.00 83.81 117 CYS A C 1
ATOM 856 O O . CYS A 1 117 ? -31.380 0.656 39.954 1.00 83.81 117 CYS A O 1
ATOM 858 N N . LEU A 1 118 ? -31.906 -0.183 37.935 1.00 84.75 118 LEU A N 1
ATOM 859 C CA . LEU A 1 118 ? -33.363 -0.113 38.064 1.00 84.75 118 LEU A CA 1
ATOM 860 C C . LEU A 1 118 ? -34.003 -1.423 37.587 1.00 84.75 118 LEU A C 1
ATOM 862 O O . LEU A 1 118 ? -33.427 -2.146 36.780 1.00 84.75 118 LEU A O 1
ATOM 866 N N . ASN A 1 119 ? -35.203 -1.729 38.074 1.00 82.25 119 ASN A N 1
ATOM 867 C CA . ASN A 1 119 ? -35.935 -2.930 37.670 1.00 82.25 119 ASN A CA 1
ATOM 868 C C . ASN A 1 119 ? -36.895 -2.632 36.505 1.00 82.25 119 ASN A C 1
ATOM 870 O O . ASN A 1 119 ? -37.562 -1.597 36.506 1.00 82.25 119 ASN A O 1
ATOM 874 N N . ASP A 1 120 ? -37.010 -3.548 35.535 1.00 77.12 120 ASP A N 1
ATOM 875 C CA . ASP A 1 120 ? -38.022 -3.458 34.473 1.00 77.12 120 ASP A CA 1
ATOM 876 C C . ASP A 1 120 ? -39.445 -3.769 34.975 1.00 77.12 120 ASP A C 1
ATOM 878 O O . ASP A 1 120 ? -39.674 -4.115 36.134 1.00 77.12 120 ASP A O 1
ATOM 882 N N . ALA A 1 121 ? -40.430 -3.693 34.074 1.00 76.69 121 ALA A N 1
ATOM 883 C CA . ALA A 1 121 ? -41.829 -4.018 34.373 1.00 76.69 121 ALA A CA 1
ATOM 884 C C . ALA A 1 121 ? -42.057 -5.477 34.830 1.00 76.69 121 ALA A C 1
ATOM 886 O O . ALA A 1 121 ? -43.132 -5.803 35.329 1.00 76.69 121 ALA A O 1
ATOM 887 N N . ARG A 1 122 ? -41.065 -6.359 34.657 1.00 80.44 122 ARG A N 1
ATOM 888 C CA . ARG A 1 122 ? -41.059 -7.757 35.113 1.00 80.44 122 ARG A CA 1
ATOM 889 C C . ARG A 1 122 ? -40.168 -7.952 36.345 1.00 80.44 122 ARG A C 1
ATOM 891 O O . ARG A 1 122 ? -39.903 -9.087 36.728 1.00 80.44 122 ARG A O 1
ATOM 898 N N . ASN A 1 123 ? -39.744 -6.857 36.977 1.00 79.06 123 ASN A N 1
ATOM 899 C CA . ASN A 1 123 ? -38.875 -6.817 38.145 1.00 79.06 123 ASN A CA 1
ATOM 900 C C . ASN A 1 123 ? -37.460 -7.391 37.911 1.00 79.06 123 ASN A C 1
ATOM 902 O O . ASN A 1 123 ? -36.840 -7.913 38.837 1.00 79.06 123 ASN A O 1
ATOM 906 N N . VAL A 1 124 ? -36.950 -7.312 36.680 1.00 79.56 124 VAL A N 1
ATOM 907 C CA . VAL A 1 124 ? -35.587 -7.736 36.326 1.00 79.56 124 VAL A CA 1
ATOM 908 C C . VAL A 1 124 ? -34.640 -6.536 36.437 1.00 79.56 124 VAL A C 1
ATOM 910 O O . VAL A 1 124 ? -34.898 -5.527 35.773 1.00 79.56 124 VAL A O 1
ATOM 913 N N . PRO A 1 125 ? -33.557 -6.609 37.236 1.00 81.88 125 PRO A N 1
ATOM 914 C CA . PRO A 1 125 ? -32.630 -5.494 37.388 1.00 81.88 125 PRO A CA 1
ATOM 915 C C . PRO A 1 125 ? -31.821 -5.262 36.109 1.00 81.88 125 PRO A C 1
ATOM 917 O O . PRO A 1 125 ? -31.332 -6.202 35.490 1.00 81.88 125 PRO A O 1
ATOM 920 N N . MET A 1 126 ? -31.651 -4.006 35.717 1.00 79.00 126 MET A N 1
ATOM 921 C CA . MET A 1 126 ? -30.879 -3.585 34.549 1.00 79.00 126 MET A CA 1
ATOM 922 C C . MET A 1 126 ? -30.364 -2.151 34.714 1.00 79.00 126 MET A C 1
ATOM 924 O O . MET A 1 126 ? -30.960 -1.330 35.410 1.00 79.00 126 MET A O 1
ATOM 928 N N . CYS A 1 127 ? -29.253 -1.821 34.056 1.00 80.62 127 CYS A N 1
ATOM 929 C CA . CYS A 1 127 ? -28.757 -0.448 34.043 1.00 80.62 127 CYS A CA 1
ATOM 930 C C . CYS A 1 127 ? -29.591 0.404 33.073 1.00 80.62 127 CYS A C 1
ATOM 932 O O . CYS A 1 127 ? -29.579 0.176 31.864 1.00 80.62 127 CYS A O 1
ATOM 934 N N . GLN A 1 128 ? -30.296 1.409 33.587 1.00 77.12 128 GLN A N 1
ATOM 935 C CA . GLN A 1 128 ? -31.062 2.371 32.794 1.00 77.12 128 GLN A CA 1
ATOM 936 C C . GLN A 1 128 ? -30.439 3.762 32.908 1.00 77.12 128 GLN A C 1
ATOM 938 O O . GLN A 1 128 ? -29.963 4.157 33.974 1.00 77.12 128 GLN A O 1
ATOM 943 N N . ALA A 1 129 ? -30.430 4.514 31.804 1.00 73.94 129 ALA A N 1
ATOM 944 C CA . ALA A 1 129 ? -29.979 5.900 31.816 1.00 73.94 129 ALA A CA 1
ATOM 945 C C . ALA A 1 129 ? -30.849 6.676 32.807 1.00 73.94 129 ALA A C 1
ATOM 947 O O . ALA A 1 129 ? -32.080 6.628 32.724 1.00 73.94 129 ALA A O 1
ATOM 948 N N . GLY A 1 130 ? -30.222 7.354 33.767 1.00 58.16 130 GLY A N 1
ATOM 949 C CA . GLY A 1 130 ? -30.959 8.149 34.736 1.00 58.16 130 GLY A CA 1
ATOM 950 C C . GLY A 1 130 ? -31.657 9.294 34.013 1.00 58.16 130 GLY A C 1
ATOM 951 O O . GLY A 1 130 ? -31.027 10.306 33.722 1.00 58.16 130 GLY A O 1
ATOM 952 N N . ILE A 1 131 ? -32.954 9.159 33.721 1.00 50.16 131 ILE A N 1
ATOM 953 C CA . ILE A 1 131 ? -33.775 10.320 33.387 1.00 50.16 131 ILE A CA 1
ATOM 954 C C . ILE A 1 131 ? -33.816 11.137 34.673 1.00 50.16 131 ILE A C 1
ATOM 956 O O . ILE A 1 131 ? -34.521 10.785 35.620 1.00 50.16 131 ILE A O 1
ATOM 960 N N . ILE A 1 132 ? -33.016 12.201 34.738 1.00 47.25 132 ILE A N 1
ATOM 961 C CA . ILE A 1 132 ? -33.234 13.276 35.698 1.00 47.25 132 ILE A CA 1
ATOM 962 C C . ILE A 1 132 ? -34.606 13.837 35.330 1.00 47.25 132 ILE A C 1
ATOM 964 O O . ILE A 1 132 ? -34.733 14.685 34.450 1.00 47.25 132 ILE A O 1
ATOM 968 N N . TYR A 1 133 ? -35.658 13.303 35.948 1.00 40.09 133 TYR A N 1
ATOM 969 C CA . TYR A 1 133 ? -36.948 13.959 35.973 1.00 40.09 133 TYR A CA 1
ATOM 970 C C . TYR A 1 133 ? -36.727 15.273 36.724 1.00 40.09 133 TYR A C 1
ATOM 972 O O . TYR A 1 133 ? -36.746 15.324 37.951 1.00 40.09 133 TYR A O 1
ATOM 980 N N . MET A 1 134 ? -36.460 16.337 35.969 1.00 38.38 134 MET A N 1
ATOM 981 C CA . MET A 1 134 ? -36.660 17.712 36.405 1.00 38.38 134 MET A CA 1
ATOM 982 C C . MET A 1 134 ? -38.162 17.883 36.648 1.00 38.38 134 MET A C 1
ATOM 984 O O . MET A 1 134 ? -38.897 18.345 35.777 1.00 38.38 134 MET A O 1
ATOM 988 N N . ILE A 1 135 ? -38.642 17.452 37.815 1.00 39.59 135 ILE A N 1
ATOM 989 C CA . ILE A 1 135 ? -39.986 17.786 38.279 1.00 39.59 135 ILE A CA 1
ATOM 990 C C . ILE A 1 135 ? -39.890 19.130 39.007 1.00 39.59 135 ILE A C 1
ATOM 992 O O . ILE A 1 135 ? -39.529 19.197 40.173 1.00 39.59 135 ILE A O 1
ATOM 996 N N . GLN A 1 136 ? -40.176 20.169 38.218 1.00 37.69 136 GLN A N 1
ATOM 997 C CA . GLN A 1 136 ? -40.873 21.426 38.526 1.00 37.69 136 GLN A CA 1
ATOM 998 C C . GLN A 1 136 ? -40.403 22.337 39.677 1.00 37.69 136 GLN A C 1
ATOM 1000 O O . GLN A 1 136 ? -40.456 22.008 40.856 1.00 37.69 136 GLN A O 1
ATOM 1005 N N . SER A 1 137 ? -40.183 23.607 39.328 1.00 32.03 137 SER A N 1
ATOM 1006 C CA . SER A 1 137 ? -40.763 24.726 40.079 1.00 32.03 137 SER A CA 1
ATOM 1007 C C . SER A 1 137 ? -41.291 25.761 39.080 1.00 32.03 137 SER A C 1
ATOM 1009 O O . SER A 1 137 ? -40.513 26.426 38.398 1.00 32.03 137 SER A O 1
ATOM 1011 N N . LEU A 1 138 ? -42.619 25.791 38.946 1.00 40.62 138 LEU A N 1
ATOM 1012 C CA . LEU A 1 138 ? -43.419 26.958 38.568 1.00 40.62 138 LEU A CA 1
ATOM 1013 C C . LEU A 1 138 ? -43.919 27.582 39.872 1.00 40.62 138 LEU A C 1
ATOM 1015 O O . LEU A 1 138 ? -44.246 26.782 40.780 1.00 40.62 138 LEU A O 1
#

Radius of gyration: 30.57 Å; chains: 1; bounding box: 69×36×83 Å

Secondary structure (DSSP, 8-state):
------S--------TT-EEE-TTS-EEEEE--PPP-TT-----TT-EEE-TTSPEEEEE-SSPPPP---PPPPTTT-EEE-TTS-EEEEEPP----S----S--SSGGGSPTTEEEEE-TTS-EEEEE---------

pLDDT: mean 79.62, std 15.35, range [32.03, 94.56]

Foldseek 3Di:
DQLDEPPDDDEPDDALQAADADPSRYGDNHHDDADDCPVQPDDAPQAADADPSRHGDSHHDLDHDPDDEPDDEDPVFAADADPSRHGDNHTDPPPDPPPPFPQADPFQVPEDPQWTWDADPVRGTTTDRDPPPPPDDD

InterPro domains:
  IPR004094 Antistasin-like domain [PF02822] (5-31)
  IPR004094 Antistasin-like domain [PF02822] (34-60)
  IPR004094 Antistasin-like domain [PS51252] (5-31)
  IPR004094 Antistasin-like domain [PS51252] (34-60)
  IPR011061 Hirudin/antistatin [SSF57262] (3-32)
  IPR011061 Hirudin/antistatin [SSF57262] (33-61)